Protein AF-A0A381PVL8-F1 (afdb_monomer_lite)

Organism: NCBI:txid408172

Structure (mmCIF, N/CA/C/O backbone):
data_AF-A0A381PVL8-F1
#
_entry.id   AF-A0A381PVL8-F1
#
loop_
_atom_site.group_PDB
_atom_site.id
_atom_site.type_symbol
_atom_site.label_atom_id
_ato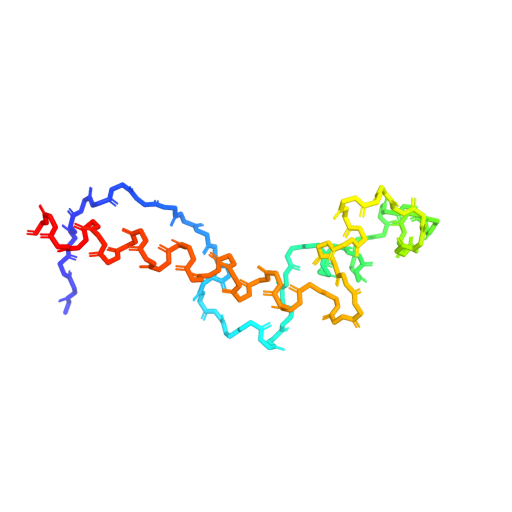m_site.label_alt_id
_atom_site.label_comp_id
_atom_site.label_asym_id
_atom_site.label_entity_id
_atom_site.label_seq_id
_atom_site.pdbx_PDB_ins_code
_atom_site.Cartn_x
_atom_site.Cartn_y
_atom_site.Cartn_z
_atom_site.occupancy
_atom_site.B_iso_or_equiv
_atom_site.auth_seq_id
_atom_site.auth_comp_id
_atom_site.auth_asym_id
_atom_site.auth_atom_id
_atom_site.pdbx_PDB_model_num
ATOM 1 N N . MET A 1 1 ? -5.823 -8.287 29.897 1.00 56.16 1 MET A N 1
ATOM 2 C CA . MET A 1 1 ? -6.593 -8.953 28.821 1.00 56.16 1 MET A CA 1
ATOM 3 C C . MET A 1 1 ? -7.408 -7.894 28.101 1.00 56.16 1 MET A C 1
ATOM 5 O O . MET A 1 1 ? -7.899 -7.001 28.778 1.00 56.16 1 MET A O 1
ATOM 9 N N . GLY A 1 2 ? -7.481 -7.951 26.769 1.00 83.38 2 GLY A N 1
ATOM 10 C CA . GLY A 1 2 ? -8.289 -7.029 25.964 1.00 83.38 2 GLY A CA 1
ATOM 11 C C . GLY A 1 2 ? -9.724 -7.528 25.790 1.00 83.38 2 GLY A C 1
ATOM 12 O O . GLY A 1 2 ? -9.965 -8.733 25.822 1.00 83.38 2 GLY A O 1
ATOM 13 N N . GLU A 1 3 ? -10.659 -6.598 25.623 1.00 89.25 3 GLU A N 1
ATOM 14 C CA . GLU A 1 3 ? -12.061 -6.871 25.296 1.00 89.25 3 GLU A CA 1
ATOM 15 C C . GLU A 1 3 ? -12.207 -7.269 23.816 1.00 89.25 3 GLU A C 1
ATOM 17 O O . GLU A 1 3 ? -11.542 -6.701 22.946 1.00 89.25 3 GLU A O 1
ATOM 22 N N . ILE A 1 4 ? -13.079 -8.241 23.519 1.00 88.75 4 ILE A N 1
ATOM 23 C CA . ILE A 1 4 ? -13.417 -8.626 22.143 1.00 88.75 4 ILE A CA 1
ATOM 24 C C . ILE A 1 4 ? -14.659 -7.845 21.720 1.00 88.75 4 ILE A C 1
ATOM 26 O O . ILE A 1 4 ? -15.760 -8.124 22.179 1.00 88.75 4 ILE A O 1
ATOM 30 N N . LEU A 1 5 ? -14.473 -6.885 20.814 1.00 90.75 5 LEU A N 1
ATOM 31 C CA . LEU A 1 5 ? -15.516 -5.931 20.424 1.00 90.75 5 LEU A CA 1
ATOM 32 C C . LEU A 1 5 ? -16.457 -6.427 19.313 1.00 90.75 5 LEU A C 1
ATOM 34 O O . LEU A 1 5 ? -17.454 -5.776 19.025 1.00 90.75 5 LEU A O 1
ATOM 38 N N . GLY A 1 6 ? -16.130 -7.527 18.625 1.00 89.94 6 GLY A N 1
ATOM 39 C CA . GLY A 1 6 ? -16.954 -8.048 17.521 1.00 89.94 6 GLY A CA 1
ATOM 40 C C . GLY A 1 6 ? -17.083 -7.117 16.301 1.00 89.94 6 GLY A C 1
ATOM 41 O O . GLY A 1 6 ? -17.965 -7.318 15.471 1.00 89.94 6 GLY A O 1
ATOM 42 N N . ALA A 1 7 ? -16.218 -6.106 16.171 1.00 88.25 7 ALA A N 1
ATOM 43 C CA . ALA A 1 7 ? -16.215 -5.180 15.043 1.00 88.25 7 ALA A CA 1
ATOM 44 C C . ALA A 1 7 ? -15.743 -5.880 13.754 1.00 88.25 7 ALA A C 1
ATOM 46 O O . ALA A 1 7 ? -14.605 -6.344 13.675 1.00 88.25 7 ALA A O 1
ATOM 47 N N . GLY A 1 8 ? -16.602 -5.950 12.733 1.00 90.00 8 GLY A N 1
ATOM 48 C CA . GLY A 1 8 ? -16.251 -6.507 11.424 1.00 90.00 8 GLY A CA 1
ATOM 49 C C . GLY A 1 8 ? -15.256 -5.615 10.677 1.00 90.00 8 GLY A C 1
ATOM 50 O O . GLY A 1 8 ? -15.662 -4.672 10.003 1.00 90.00 8 GLY A O 1
ATOM 51 N N . ILE A 1 9 ? -13.957 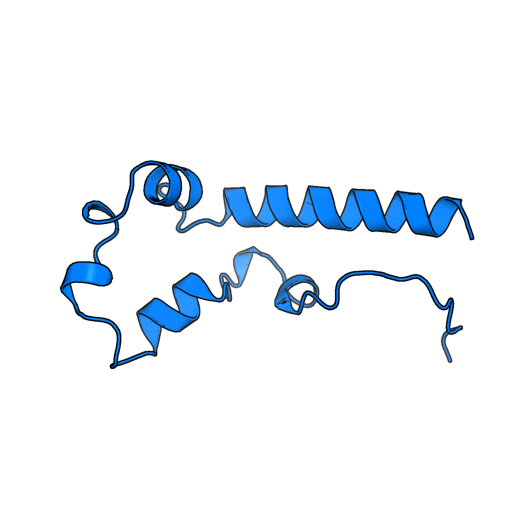-5.904 10.798 1.00 92.00 9 ILE A N 1
ATOM 52 C CA . ILE A 1 9 ? -12.866 -5.168 10.139 1.00 92.00 9 ILE A CA 1
ATOM 53 C C . ILE A 1 9 ? -11.978 -6.097 9.307 1.00 92.00 9 ILE A C 1
ATOM 55 O O . ILE A 1 9 ? -11.995 -7.315 9.470 1.00 92.00 9 ILE A O 1
ATOM 59 N N . THR A 1 10 ? -11.174 -5.515 8.415 1.00 91.06 10 THR A N 1
ATOM 60 C CA . THR A 1 10 ? -10.186 -6.276 7.642 1.00 91.06 10 THR A CA 1
ATOM 61 C C . THR A 1 10 ? -9.109 -6.886 8.542 1.00 91.06 10 THR A C 1
ATOM 63 O O . THR A 1 10 ? -8.593 -6.229 9.446 1.00 91.06 10 THR A O 1
ATOM 66 N N . HIS A 1 11 ? -8.713 -8.124 8.246 1.00 88.56 11 HIS A N 1
ATOM 67 C CA . HIS A 1 11 ? -7.502 -8.742 8.783 1.00 88.56 11 HIS A CA 1
ATOM 68 C C . HIS A 1 11 ? -6.323 -8.471 7.838 1.00 88.56 11 HIS A C 1
ATOM 70 O O . HIS A 1 11 ? -5.724 -9.406 7.326 1.00 88.56 11 HIS A O 1
ATOM 76 N N . TYR A 1 12 ? -6.032 -7.204 7.526 1.00 90.25 12 TYR A N 1
ATOM 77 C CA . TYR A 1 12 ? -4.928 -6.844 6.629 1.00 90.25 12 TYR A CA 1
ATOM 78 C C . TYR A 1 12 ? -3.591 -6.908 7.392 1.00 90.25 12 TYR A C 1
ATOM 80 O O . TYR A 1 12 ? -3.312 -6.000 8.181 1.00 90.25 12 TYR A O 1
ATOM 88 N N . PRO A 1 13 ? -2.752 -7.952 7.201 1.00 86.94 13 PRO A N 1
ATOM 89 C CA . PRO A 1 13 ? -1.587 -8.172 8.060 1.00 86.94 13 PRO A CA 1
ATOM 90 C C . PRO A 1 13 ? -0.526 -7.060 8.015 1.00 86.94 13 PRO A C 1
ATOM 92 O O . PRO A 1 13 ? 0.036 -6.775 9.067 1.00 86.94 13 PRO A O 1
ATOM 95 N N . PRO A 1 14 ? -0.264 -6.372 6.882 1.00 88.25 14 PRO A N 1
ATOM 96 C CA . PRO A 1 14 ? 0.736 -5.301 6.824 1.00 88.25 14 PRO A CA 1
ATOM 97 C C . PRO A 1 14 ? 0.506 -4.097 7.751 1.00 88.25 14 PRO A C 1
ATOM 99 O O . PRO A 1 14 ? 1.390 -3.260 7.865 1.00 88.25 14 PRO A O 1
ATOM 102 N N . LEU A 1 15 ? -0.633 -3.996 8.446 1.00 90.12 15 LEU A N 1
ATOM 103 C CA . LEU A 1 15 ? -0.827 -2.987 9.497 1.00 90.12 15 LEU A CA 1
ATOM 104 C C . LEU A 1 15 ? 0.021 -3.224 10.754 1.00 90.12 15 LEU A C 1
ATOM 106 O O . LEU A 1 15 ? 0.116 -2.324 11.585 1.00 90.12 15 LEU A O 1
ATOM 110 N N . ILE A 1 16 ? 0.596 -4.418 10.930 1.00 90.69 16 ILE A N 1
ATOM 111 C CA . ILE A 1 16 ? 1.389 -4.755 12.124 1.00 90.69 16 ILE A CA 1
ATOM 112 C C . ILE A 1 16 ? 2.830 -4.226 12.066 1.00 90.69 16 ILE A C 1
ATOM 114 O O . ILE A 1 16 ? 3.513 -4.240 13.087 1.00 90.69 16 ILE A O 1
ATOM 118 N N . THR A 1 17 ? 3.298 -3.779 10.898 1.00 90.69 17 THR A N 1
ATOM 119 C CA . THR A 1 17 ? 4.660 -3.268 10.674 1.00 90.69 17 THR A CA 1
ATOM 120 C C . THR A 1 17 ? 4.627 -1.832 10.146 1.00 90.69 17 THR A C 1
ATOM 122 O O . THR A 1 17 ? 3.648 -1.450 9.506 1.00 90.69 17 THR A O 1
ATOM 125 N N . PRO A 1 18 ? 5.672 -1.013 10.357 1.00 92.12 18 PRO A N 1
ATOM 126 C CA . PRO A 1 18 ? 5.843 0.269 9.663 1.00 92.12 18 PRO A CA 1
ATOM 127 C C . PRO A 1 18 ? 5.784 0.128 8.130 1.00 92.12 18 PRO A C 1
ATOM 129 O O . PRO A 1 18 ? 6.028 -0.953 7.593 1.00 92.12 18 PRO A O 1
ATOM 132 N N . ASP A 1 19 ? 5.433 1.203 7.411 1.00 92.75 19 ASP A N 1
ATOM 133 C CA . ASP A 1 19 ? 5.378 1.139 5.933 1.00 92.75 19 ASP A CA 1
ATOM 134 C C . ASP A 1 19 ? 6.799 1.124 5.340 1.00 92.75 19 ASP A C 1
ATOM 136 O O . ASP A 1 19 ? 7.057 0.533 4.292 1.00 92.75 19 ASP A O 1
ATOM 140 N N . GLU A 1 20 ? 7.744 1.719 6.064 1.00 92.12 20 GLU A N 1
ATOM 141 C CA . GLU A 1 20 ? 9.163 1.844 5.747 1.00 92.12 20 GLU A CA 1
ATOM 142 C C . GLU A 1 20 ? 9.881 0.491 5.676 1.00 92.12 20 GLU A C 1
ATOM 144 O O . GLU A 1 20 ? 10.882 0.371 4.968 1.00 92.12 20 GLU A O 1
ATOM 149 N N . ASP A 1 21 ? 9.334 -0.544 6.326 1.00 90.31 21 ASP A N 1
ATOM 150 C CA . ASP A 1 21 ? 9.824 -1.922 6.216 1.00 90.31 21 ASP A CA 1
ATOM 151 C C . ASP A 1 21 ? 9.629 -2.486 4.798 1.00 90.31 21 ASP A C 1
ATOM 153 O O . ASP A 1 21 ? 10.226 -3.506 4.442 1.00 90.31 21 ASP A O 1
ATOM 157 N N . ARG A 1 22 ? 8.791 -1.837 3.968 1.00 87.12 22 ARG A N 1
ATOM 158 C CA . ARG A 1 22 ? 8.550 -2.169 2.550 1.00 87.12 22 ARG A CA 1
ATOM 159 C C . ARG A 1 22 ? 8.194 -3.642 2.323 1.00 87.12 22 ARG A C 1
ATOM 161 O O . ARG A 1 22 ? 8.393 -4.188 1.233 1.00 87.12 22 ARG A O 1
ATOM 168 N N . GLY A 1 23 ? 7.625 -4.286 3.343 1.00 82.44 23 GLY A N 1
ATOM 1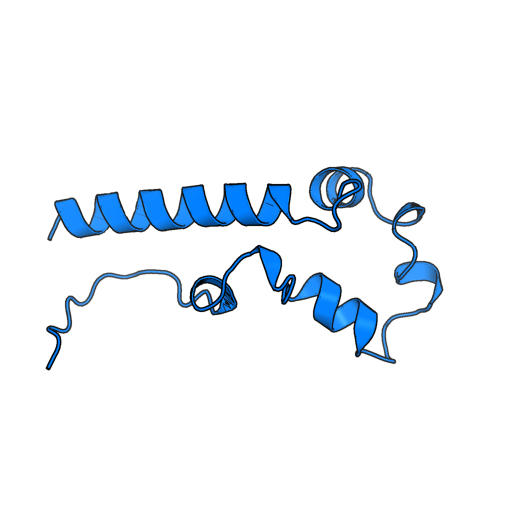69 C CA . GLY A 1 23 ? 7.203 -5.688 3.360 1.00 82.44 23 GLY A CA 1
ATOM 170 C C . GLY A 1 23 ? 5.914 -5.955 2.580 1.00 82.44 23 GLY A C 1
ATOM 171 O O . GLY A 1 23 ? 5.162 -6.868 2.923 1.00 82.44 23 GLY A O 1
ATOM 172 N N . PHE A 1 24 ? 5.618 -5.146 1.561 1.00 88.12 24 PHE A N 1
ATOM 173 C CA . PHE A 1 24 ? 4.377 -5.222 0.803 1.00 88.12 24 PHE A CA 1
ATOM 174 C C . PHE A 1 24 ? 4.273 -6.557 0.044 1.00 88.12 24 PHE A C 1
ATOM 176 O O . PHE A 1 24 ? 5.280 -7.082 -0.442 1.00 88.12 24 PHE A O 1
ATOM 183 N N . PRO A 1 25 ? 3.063 -7.126 -0.117 1.00 89.38 25 PRO A N 1
ATOM 184 C CA . PRO A 1 25 ? 2.893 -8.400 -0.816 1.00 89.38 25 PRO A CA 1
ATOM 185 C C . PRO A 1 25 ? 3.509 -8.416 -2.219 1.00 89.38 25 PRO A C 1
ATOM 187 O O . PRO A 1 25 ? 4.127 -9.410 -2.600 1.00 89.38 25 PRO A O 1
ATOM 190 N N . LEU A 1 26 ? 3.393 -7.311 -2.964 1.00 91.44 26 LEU A N 1
ATOM 191 C CA . LEU A 1 26 ? 3.972 -7.181 -4.299 1.00 91.44 26 LEU A CA 1
ATOM 192 C C . LEU A 1 26 ? 5.505 -7.218 -4.258 1.00 91.44 26 LEU A C 1
ATOM 194 O O . LEU A 1 26 ? 6.097 -8.077 -4.903 1.00 91.44 26 LEU A O 1
ATOM 198 N N . THR A 1 27 ? 6.153 -6.355 -3.470 1.00 88.38 27 THR A N 1
ATOM 199 C CA . THR A 1 27 ? 7.625 -6.298 -3.377 1.00 88.38 27 THR A CA 1
ATOM 200 C C . THR A 1 27 ? 8.204 -7.628 -2.895 1.00 88.38 27 THR A C 1
ATOM 202 O O . THR A 1 27 ? 9.180 -8.120 -3.460 1.00 88.38 27 THR A O 1
ATOM 205 N N . ARG A 1 28 ? 7.560 -8.273 -1.914 1.00 90.19 28 ARG A N 1
ATOM 206 C CA . ARG A 1 28 ? 7.914 -9.624 -1.455 1.00 90.19 28 ARG A CA 1
ATOM 207 C C . ARG A 1 28 ? 7.786 -10.659 -2.576 1.00 90.19 28 ARG A C 1
ATOM 209 O O . ARG A 1 28 ? 8.664 -11.505 -2.730 1.00 90.19 28 ARG A O 1
ATOM 216 N N . THR A 1 29 ? 6.704 -10.602 -3.351 1.00 93.00 29 THR A N 1
ATOM 217 C CA . THR A 1 29 ? 6.470 -11.528 -4.468 1.00 93.00 29 THR A CA 1
ATOM 218 C C . THR A 1 29 ? 7.528 -11.353 -5.550 1.00 93.00 29 THR A C 1
ATOM 220 O O . THR A 1 29 ? 8.143 -12.336 -5.947 1.00 93.00 29 THR A O 1
ATOM 223 N N . LEU A 1 30 ? 7.807 -10.118 -5.967 1.00 91.69 30 LEU A N 1
ATOM 224 C CA . LEU A 1 30 ? 8.822 -9.818 -6.981 1.00 91.69 30 LEU A CA 1
ATOM 225 C C . LEU A 1 30 ? 10.226 -10.276 -6.554 1.00 91.69 30 LEU A C 1
ATOM 227 O O . LEU A 1 30 ? 10.977 -10.788 -7.381 1.00 91.69 30 LEU A O 1
ATOM 231 N N . LYS A 1 31 ? 10.563 -10.142 -5.262 1.00 89.31 31 LYS A N 1
ATOM 232 C CA . LYS A 1 31 ? 11.867 -10.543 -4.709 1.00 89.31 31 LYS A CA 1
ATOM 233 C C . LYS A 1 31 ? 12.057 -12.055 -4.599 1.00 89.31 31 LYS A C 1
ATOM 235 O O . LYS A 1 31 ? 13.166 -12.536 -4.803 1.00 89.31 31 LYS A O 1
ATOM 240 N N . HIS A 1 32 ? 11.018 -12.800 -4.220 1.00 92.56 32 HIS A N 1
ATOM 241 C CA . HIS A 1 32 ? 11.187 -14.194 -3.785 1.00 92.56 32 HIS A CA 1
ATOM 242 C C . HIS A 1 32 ? 10.481 -15.230 -4.660 1.00 92.56 32 HIS A C 1
ATOM 244 O O . HIS A 1 32 ? 10.816 -16.410 -4.581 1.00 92.56 32 HIS A O 1
ATOM 250 N N . ASN A 1 33 ? 9.499 -14.835 -5.470 1.00 93.94 33 ASN A N 1
ATOM 251 C CA . ASN A 1 33 ? 8.751 -15.780 -6.288 1.00 93.94 33 ASN A CA 1
ATOM 252 C C . ASN A 1 33 ? 9.462 -16.022 -7.626 1.00 93.94 33 ASN A C 1
ATOM 254 O O . ASN A 1 33 ? 9.429 -15.188 -8.530 1.00 93.94 33 ASN A O 1
ATOM 258 N N . THR A 1 34 ? 10.063 -17.201 -7.767 1.00 95.06 34 THR A N 1
ATOM 259 C CA . THR A 1 34 ? 10.746 -17.640 -8.994 1.00 95.06 34 THR A CA 1
ATOM 260 C C . THR A 1 34 ? 9.789 -17.992 -10.131 1.00 95.06 34 THR A C 1
ATOM 262 O O . THR A 1 34 ? 10.237 -18.180 -11.254 1.00 95.06 34 THR A O 1
ATOM 265 N N . ASN A 1 35 ? 8.483 -18.083 -9.863 1.00 96.38 35 ASN A N 1
ATOM 266 C CA . ASN A 1 35 ? 7.475 -18.354 -10.890 1.00 96.38 35 ASN A CA 1
ATOM 267 C C . ASN A 1 35 ? 7.018 -17.084 -11.626 1.00 96.38 35 ASN A C 1
ATOM 269 O O . ASN A 1 35 ? 6.239 -17.184 -12.569 1.00 96.38 35 ASN A O 1
ATOM 273 N N . VAL A 1 36 ? 7.447 -15.895 -11.187 1.00 95.06 36 VAL A N 1
ATOM 274 C CA . VAL A 1 36 ? 7.163 -14.638 -11.894 1.00 95.06 36 VAL A CA 1
ATOM 275 C C . VAL A 1 36 ? 8.169 -14.499 -13.041 1.00 95.06 36 VAL A C 1
ATOM 277 O O . VAL A 1 36 ? 9.368 -14.462 -12.749 1.00 95.06 36 VAL A O 1
ATOM 280 N N . PRO A 1 37 ? 7.725 -14.401 -14.310 1.00 95.56 37 PRO A N 1
ATOM 281 C CA . PRO A 1 37 ? 8.625 -14.170 -15.439 1.00 95.56 37 PRO A CA 1
ATOM 282 C C . PRO A 1 37 ? 9.465 -12.901 -15.247 1.00 95.56 37 PRO A C 1
ATOM 284 O O . PRO A 1 37 ? 8.965 -11.902 -14.724 1.00 95.56 37 PRO A O 1
ATOM 287 N N . GLU A 1 38 ? 10.734 -12.922 -15.659 1.00 94.44 38 GLU A N 1
ATOM 288 C CA . GLU A 1 38 ? 11.667 -11.810 -15.418 1.00 94.44 38 GLU A CA 1
ATOM 289 C C . GLU A 1 38 ? 11.186 -10.504 -16.062 1.00 94.44 38 GLU A C 1
ATOM 291 O O . GLU A 1 38 ? 11.261 -9.439 -15.453 1.00 94.44 38 GLU A O 1
ATOM 296 N N . GLU A 1 39 ? 10.587 -10.576 -17.250 1.00 95.00 39 GLU A N 1
ATOM 297 C CA . GLU A 1 39 ? 10.007 -9.428 -17.941 1.00 95.00 39 GLU A CA 1
ATOM 298 C C . GLU A 1 39 ? 8.834 -8.799 -17.179 1.00 95.00 39 GLU A C 1
ATOM 300 O O . GLU A 1 39 ? 8.610 -7.591 -17.284 1.00 95.00 39 GLU A O 1
ATOM 305 N N . MET A 1 40 ? 8.114 -9.588 -16.375 1.00 94.38 40 MET A N 1
ATOM 306 C CA . MET A 1 40 ? 7.025 -9.102 -15.525 1.00 94.38 40 MET A CA 1
ATOM 307 C C . MET A 1 40 ? 7.531 -8.480 -14.224 1.00 94.38 40 MET A C 1
ATOM 309 O O . MET A 1 40 ? 6.757 -7.823 -13.532 1.00 94.38 40 MET A O 1
ATOM 313 N N . LYS A 1 41 ? 8.815 -8.634 -13.880 1.00 94.31 41 LYS A N 1
ATOM 314 C CA . LYS A 1 41 ? 9.416 -7.958 -12.720 1.00 94.31 41 LYS A CA 1
ATOM 315 C C . LYS A 1 41 ? 9.862 -6.532 -13.026 1.00 94.31 41 LYS A C 1
ATOM 317 O O . LYS A 1 41 ? 10.148 -5.787 -12.097 1.00 94.31 41 LYS A O 1
ATOM 322 N N . ILE A 1 42 ? 9.910 -6.152 -14.303 1.00 94.56 42 ILE A N 1
ATOM 323 C CA . ILE A 1 42 ? 10.360 -4.836 -14.758 1.00 94.56 42 ILE A CA 1
ATOM 324 C C . ILE A 1 42 ? 9.192 -3.837 -14.662 1.00 94.56 42 ILE A C 1
ATOM 326 O O . ILE A 1 42 ? 8.247 -3.952 -15.447 1.00 94.56 42 ILE A O 1
ATOM 330 N N . PRO A 1 43 ? 9.244 -2.817 -13.778 1.00 94.94 43 PRO A N 1
ATOM 331 C CA . PRO A 1 43 ? 8.106 -1.922 -13.557 1.00 94.94 43 PRO A CA 1
ATOM 332 C C . PRO A 1 43 ? 7.644 -1.156 -14.795 1.00 94.94 43 PRO A C 1
ATOM 334 O O . PRO A 1 43 ? 6.454 -0.916 -14.976 1.00 94.94 43 PRO A O 1
ATOM 337 N N . THR A 1 44 ? 8.557 -0.815 -15.708 1.00 95.50 44 THR A N 1
ATOM 338 C CA . THR A 1 44 ? 8.208 -0.114 -16.954 1.00 95.50 44 THR A CA 1
ATOM 339 C C . THR A 1 44 ? 7.312 -0.942 -17.878 1.00 95.50 44 THR A C 1
ATOM 341 O O . THR A 1 44 ? 6.617 -0.366 -18.712 1.00 95.50 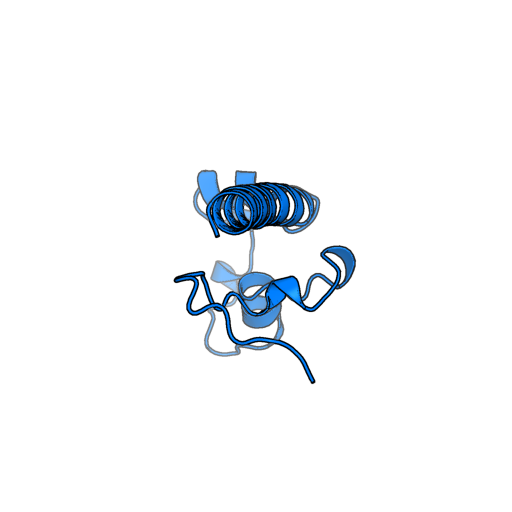44 THR A O 1
ATOM 344 N N . ASN A 1 45 ? 7.276 -2.267 -17.704 1.00 96.56 45 ASN A N 1
ATOM 345 C CA . ASN A 1 45 ? 6.423 -3.167 -18.478 1.00 96.56 45 ASN A CA 1
ATOM 346 C C . ASN A 1 45 ? 5.002 -3.284 -17.904 1.00 96.56 45 ASN A C 1
ATOM 348 O O . ASN A 1 45 ? 4.129 -3.872 -18.540 1.00 96.56 45 ASN A O 1
ATOM 352 N N . TRP A 1 46 ? 4.745 -2.755 -16.705 1.00 97.12 46 TRP A N 1
ATOM 353 C CA . TRP A 1 46 ? 3.443 -2.877 -16.049 1.00 97.12 46 TRP A CA 1
ATOM 354 C C . TRP A 1 46 ? 2.404 -1.932 -16.649 1.00 97.12 46 TRP A C 1
ATOM 356 O O . TRP A 1 46 ? 2.779 -0.916 -17.233 1.00 97.12 46 TRP A O 1
ATOM 366 N N . PRO A 1 47 ? 1.098 -2.196 -16.471 1.00 97.75 47 PRO A N 1
ATOM 367 C CA . PRO A 1 47 ? 0.050 -1.236 -16.803 1.00 97.75 47 PRO A CA 1
ATOM 368 C C . PRO A 1 47 ? 0.277 0.120 -16.128 1.00 97.75 47 PRO A C 1
ATOM 370 O O . PRO A 1 47 ? 0.729 0.190 -14.985 1.00 97.75 47 PRO A O 1
ATOM 373 N N . GLU A 1 48 ? -0.086 1.203 -16.815 1.00 98.00 48 GLU A N 1
ATOM 374 C CA . GLU A 1 48 ? 0.120 2.573 -16.327 1.00 98.00 48 GLU A CA 1
ATOM 375 C C . GLU A 1 48 ? -0.388 2.821 -14.896 1.00 98.00 48 GLU A C 1
ATOM 377 O O . GLU A 1 48 ? 0.393 3.355 -14.107 1.00 98.00 48 GLU A O 1
ATOM 382 N N . PRO A 1 49 ? -1.599 2.380 -14.492 1.00 97.56 49 PRO A N 1
ATOM 383 C CA . PRO A 1 49 ? -2.071 2.599 -13.124 1.00 97.56 49 PRO A CA 1
ATOM 384 C C . PRO A 1 49 ? -1.154 1.977 -12.067 1.00 97.56 49 PRO A C 1
ATOM 386 O O . PRO A 1 49 ? -0.902 2.583 -11.031 1.00 97.56 49 PRO A O 1
ATOM 389 N N . MET A 1 50 ? -0.600 0.797 -12.355 1.00 96.69 50 MET A N 1
ATOM 390 C CA . MET A 1 50 ? 0.311 0.100 -11.450 1.00 96.69 50 MET A CA 1
ATOM 391 C C . MET A 1 50 ? 1.650 0.831 -11.344 1.00 96.69 50 MET A C 1
ATOM 393 O O . MET A 1 50 ? 2.212 0.917 -10.259 1.00 96.69 50 MET A O 1
ATOM 397 N N . ARG A 1 51 ? 2.150 1.400 -12.449 1.00 97.06 51 ARG A N 1
ATOM 398 C CA . ARG A 1 51 ? 3.366 2.228 -12.429 1.00 97.06 51 ARG A CA 1
ATOM 399 C C . ARG A 1 51 ? 3.168 3.505 -11.620 1.00 97.06 51 ARG A C 1
ATOM 401 O O . ARG A 1 51 ? 4.071 3.895 -10.895 1.00 97.06 51 ARG A O 1
ATOM 408 N N . ILE A 1 52 ? 1.997 4.132 -11.728 1.00 97.44 52 ILE A N 1
ATOM 409 C CA . ILE A 1 52 ? 1.649 5.326 -10.948 1.00 97.44 52 ILE A CA 1
ATOM 410 C C . ILE A 1 52 ? 1.581 4.991 -9.454 1.00 97.44 52 ILE A C 1
ATOM 412 O O . ILE A 1 52 ? 2.157 5.714 -8.648 1.00 97.44 52 ILE A O 1
ATOM 416 N N . GLU A 1 53 ? 0.912 3.895 -9.085 1.00 96.50 53 GLU A N 1
ATOM 417 C CA . GLU A 1 53 ? 0.789 3.475 -7.684 1.00 96.50 53 GLU A CA 1
ATOM 418 C C . GLU A 1 53 ? 2.130 3.013 -7.095 1.00 96.50 53 GLU A C 1
ATOM 420 O O . GLU A 1 53 ? 2.414 3.275 -5.928 1.00 96.50 53 GLU A O 1
ATOM 425 N N . TYR A 1 54 ? 2.970 2.351 -7.892 1.00 95.56 54 TYR A N 1
ATOM 426 C CA . TYR A 1 54 ? 4.306 1.936 -7.470 1.00 95.56 54 TYR A CA 1
ATOM 427 C C . TYR A 1 54 ? 5.294 3.106 -7.402 1.00 95.56 54 TYR A C 1
ATOM 429 O O . TYR A 1 54 ? 6.181 3.104 -6.558 1.00 95.56 54 TYR A O 1
ATOM 437 N N . GLY A 1 55 ? 5.144 4.109 -8.268 1.00 95.31 55 GLY A N 1
ATOM 438 C CA . GLY A 1 55 ? 5.962 5.317 -8.265 1.00 95.31 55 GLY A CA 1
ATOM 439 C C . GLY A 1 55 ? 7.472 5.060 -8.343 1.00 95.31 55 GLY A C 1
ATOM 440 O O . GLY A 1 55 ? 7.943 3.990 -8.728 1.00 95.31 55 GLY A O 1
ATOM 441 N N . GLU A 1 56 ? 8.242 6.079 -7.966 1.00 95.19 56 GLU A N 1
ATOM 442 C CA . GLU A 1 56 ? 9.705 5.995 -7.834 1.00 95.19 56 GLU A CA 1
ATOM 443 C C . GLU A 1 56 ? 10.135 5.462 -6.457 1.00 95.19 56 GLU A C 1
ATOM 445 O O . GLU A 1 56 ? 11.308 5.176 -6.232 1.00 95.19 56 GLU A O 1
ATOM 450 N N . ASP A 1 57 ? 9.188 5.325 -5.525 1.00 94.94 57 ASP A N 1
ATOM 451 C CA . ASP A 1 57 ? 9.425 4.925 -4.141 1.00 94.94 57 ASP A CA 1
ATOM 452 C C . ASP A 1 57 ? 8.993 3.483 -3.841 1.00 94.94 57 ASP A C 1
ATOM 454 O O . ASP A 1 57 ? 8.923 3.100 -2.672 1.00 94.94 57 ASP A O 1
ATOM 458 N N . GLU A 1 58 ? 8.753 2.678 -4.878 1.00 93.81 58 GLU A N 1
ATOM 459 C CA . GLU A 1 58 ? 8.310 1.279 -4.803 1.00 93.81 58 GLU A CA 1
ATOM 460 C C . GLU A 1 58 ? 6.986 1.071 -4.038 1.00 93.81 58 GLU A C 1
ATOM 462 O O . GLU A 1 58 ? 6.753 0.018 -3.435 1.00 93.81 58 GLU A O 1
ATOM 467 N N . GLY A 1 59 ? 6.112 2.077 -4.052 1.00 94.44 59 GLY A N 1
ATOM 468 C CA . GLY A 1 59 ? 4.764 2.040 -3.498 1.00 94.44 59 GLY A CA 1
ATOM 469 C C . GLY A 1 59 ? 4.679 2.494 -2.045 1.00 94.44 59 GLY A C 1
ATOM 470 O O . GLY A 1 59 ? 3.633 2.314 -1.420 1.00 94.44 59 GLY A O 1
ATOM 471 N N . LEU A 1 60 ? 5.746 3.080 -1.491 1.00 95.56 60 LEU A N 1
ATOM 472 C CA . LEU A 1 60 ? 5.775 3.539 -0.099 1.00 95.56 60 LEU A CA 1
ATOM 473 C C . LEU A 1 60 ? 4.699 4.602 0.167 1.00 95.56 60 LEU A C 1
ATOM 475 O O . LEU A 1 60 ? 3.935 4.480 1.126 1.00 95.56 60 LEU A O 1
ATOM 479 N N . LYS A 1 61 ? 4.583 5.609 -0.703 1.00 96.31 61 LYS A N 1
ATOM 480 C CA . LYS A 1 61 ? 3.534 6.629 -0.614 1.00 96.31 61 LYS A CA 1
ATOM 481 C C . LYS A 1 61 ? 2.138 6.006 -0.657 1.00 96.31 61 LYS A C 1
ATOM 483 O O . LYS A 1 61 ? 1.310 6.288 0.210 1.00 96.31 61 LYS A O 1
ATOM 488 N N . SER A 1 62 ? 1.890 5.126 -1.625 1.00 95.62 62 SER A N 1
ATOM 489 C CA . SER A 1 62 ? 0.596 4.455 -1.803 1.00 95.62 62 SER A CA 1
ATOM 490 C C . SER A 1 62 ? 0.218 3.588 -0.599 1.00 95.62 62 SER A C 1
ATOM 492 O O . SER A 1 62 ? -0.948 3.557 -0.196 1.00 95.62 62 SER A O 1
ATOM 494 N N . ALA A 1 63 ? 1.198 2.935 0.033 1.00 94.56 63 ALA A N 1
ATOM 495 C CA . ALA A 1 63 ? 0.997 2.188 1.270 1.00 94.56 63 ALA A CA 1
ATOM 496 C C . ALA A 1 63 ? 0.571 3.095 2.434 1.00 94.56 63 ALA A C 1
ATOM 498 O O . ALA A 1 63 ? -0.403 2.777 3.123 1.00 94.56 63 ALA A O 1
ATOM 499 N N . GLY A 1 64 ? 1.222 4.251 2.599 1.00 95.56 64 GLY A N 1
ATOM 500 C CA . GLY A 1 64 ? 0.847 5.241 3.611 1.00 95.56 64 GLY A CA 1
ATOM 501 C C . GLY A 1 64 ? -0.583 5.757 3.424 1.00 95.56 64 GLY A C 1
ATOM 502 O O . GLY A 1 64 ? -1.380 5.762 4.366 1.00 95.56 64 GLY A O 1
ATOM 503 N N . GLU A 1 65 ? -0.960 6.096 2.190 1.00 96.50 65 GLU A N 1
ATOM 504 C CA . GLU A 1 65 ? -2.329 6.512 1.860 1.00 96.50 65 GLU A CA 1
ATOM 505 C C . GLU A 1 65 ? -3.351 5.388 2.118 1.00 96.50 65 GLU A C 1
ATOM 507 O O . GLU A 1 65 ? -4.465 5.633 2.593 1.00 96.50 65 GLU A O 1
ATOM 512 N N . HIS A 1 66 ? -2.996 4.133 1.824 1.00 95.19 66 HIS A N 1
ATOM 513 C CA . HIS A 1 66 ? -3.844 2.977 2.111 1.00 95.19 66 HIS A CA 1
ATOM 514 C C . HIS A 1 66 ? -4.037 2.769 3.618 1.00 95.19 66 HIS A C 1
ATOM 516 O O . HIS A 1 66 ? -5.172 2.596 4.077 1.00 95.19 66 HIS A O 1
ATOM 522 N N . ARG A 1 67 ? -2.955 2.846 4.401 1.00 95.31 67 ARG A N 1
ATOM 523 C CA . ARG A 1 67 ? -2.998 2.787 5.865 1.00 95.31 67 ARG A CA 1
ATOM 524 C C . ARG A 1 67 ? -3.887 3.881 6.432 1.00 95.31 67 ARG A C 1
ATOM 526 O O . ARG A 1 67 ? -4.722 3.590 7.287 1.00 95.31 67 ARG A O 1
ATOM 533 N N . GLU A 1 68 ? -3.751 5.114 5.953 1.00 96.94 68 GLU A N 1
ATOM 534 C CA . GLU A 1 68 ? -4.581 6.228 6.408 1.00 96.94 68 GLU A CA 1
ATOM 535 C C . GLU A 1 68 ? -6.074 5.932 6.204 1.00 96.94 68 GLU A C 1
ATOM 537 O O . GLU A 1 68 ? -6.867 6.086 7.139 1.00 96.94 68 GLU A O 1
ATOM 542 N N . ARG A 1 69 ? -6.457 5.428 5.020 1.00 96.81 69 ARG A N 1
ATOM 543 C CA . ARG A 1 69 ? -7.846 5.035 4.723 1.00 96.81 69 ARG A CA 1
ATOM 544 C C . ARG A 1 69 ? -8.357 3.955 5.679 1.00 96.81 69 ARG A C 1
ATOM 546 O O . ARG A 1 69 ? -9.454 4.102 6.220 1.00 96.81 69 ARG A O 1
ATOM 553 N N . LEU A 1 70 ? -7.570 2.903 5.916 1.00 95.69 70 LEU A N 1
ATOM 554 C CA . LEU A 1 70 ? -7.941 1.819 6.833 1.00 95.69 70 LEU A CA 1
ATOM 555 C C . LEU A 1 70 ? -8.110 2.321 8.269 1.00 95.69 70 LEU A C 1
ATOM 557 O O . LEU A 1 70 ? -9.152 2.106 8.889 1.00 95.69 70 LEU A O 1
ATOM 561 N N . VAL A 1 71 ? -7.115 3.044 8.784 1.00 95.50 71 VAL A N 1
ATOM 562 C CA . VAL A 1 71 ? -7.119 3.550 10.162 1.00 95.50 71 VAL A CA 1
ATOM 563 C C . VAL A 1 71 ? -8.254 4.552 10.376 1.00 95.50 71 VAL A C 1
ATOM 565 O O . VAL A 1 71 ? -8.895 4.534 11.428 1.00 95.50 71 VAL A O 1
ATOM 568 N N . LYS A 1 72 ? -8.560 5.398 9.385 1.00 97.19 72 LYS A N 1
ATOM 569 C CA . LYS A 1 72 ? -9.735 6.278 9.426 1.00 97.19 72 LYS A CA 1
ATOM 570 C C . LYS A 1 72 ? -11.028 5.473 9.588 1.00 97.19 72 LYS A C 1
ATOM 572 O O . LYS A 1 72 ? -11.829 5.813 10.456 1.00 97.19 72 LYS A O 1
ATOM 577 N N . GLY A 1 73 ? -11.201 4.396 8.821 1.00 95.31 73 GLY A N 1
ATOM 578 C CA . GLY A 1 73 ? -12.345 3.489 8.959 1.00 95.31 73 GLY A CA 1
ATOM 579 C C . GLY A 1 73 ? -12.419 2.835 10.343 1.00 95.31 73 GLY A C 1
ATOM 580 O O . GLY A 1 73 ? -13.477 2.829 10.968 1.00 95.31 73 GLY A O 1
ATOM 581 N N . PHE A 1 74 ? -11.292 2.367 10.887 1.00 95.25 74 PHE A N 1
ATOM 582 C CA . PHE A 1 74 ? -11.261 1.787 12.236 1.00 95.25 74 PHE A CA 1
ATOM 583 C C . PHE A 1 74 ? -11.650 2.794 13.318 1.00 95.25 74 PHE A C 1
ATOM 585 O O . PHE A 1 74 ? -12.390 2.447 14.235 1.00 95.25 74 PHE A O 1
ATOM 592 N N . ARG A 1 75 ? -11.199 4.050 13.206 1.00 95.62 75 ARG A N 1
ATOM 593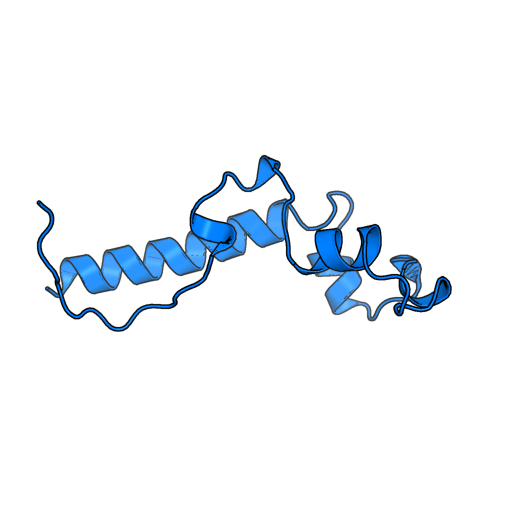 C CA . ARG A 1 75 ? -11.591 5.123 14.133 1.00 95.62 75 ARG A CA 1
ATOM 594 C C . ARG A 1 75 ? -13.092 5.402 14.077 1.00 95.62 75 ARG A C 1
ATOM 596 O O . ARG A 1 75 ? -13.701 5.588 15.124 1.00 95.62 75 ARG A O 1
ATOM 603 N N . GLN A 1 76 ? -13.690 5.388 12.884 1.00 96.31 76 GLN A N 1
ATOM 604 C CA . GLN A 1 76 ? -15.140 5.538 12.723 1.00 96.31 76 GLN A CA 1
ATOM 605 C C . GLN A 1 76 ? -15.899 4.395 13.402 1.00 96.31 76 GLN A C 1
ATOM 607 O O . GLN A 1 76 ? -16.798 4.652 14.197 1.00 96.31 76 GLN A O 1
ATOM 612 N N . ILE A 1 77 ? -15.495 3.145 13.163 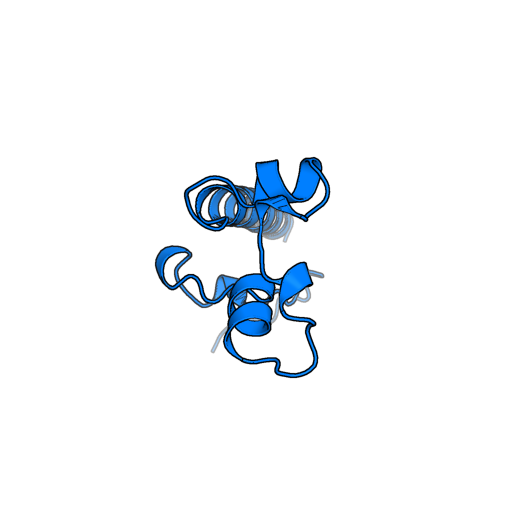1.00 95.38 77 ILE A N 1
ATOM 613 C CA . ILE A 1 77 ? -16.117 1.976 13.802 1.00 95.38 77 ILE A CA 1
ATOM 614 C C . ILE A 1 77 ? -15.968 2.050 15.322 1.00 95.38 77 ILE A C 1
ATOM 616 O O . ILE A 1 77 ? -16.942 1.855 16.039 1.00 95.38 77 ILE A O 1
ATOM 620 N N . ARG A 1 78 ? -14.779 2.411 15.819 1.00 94.31 78 ARG A N 1
ATOM 621 C CA . ARG A 1 78 ? -14.528 2.575 17.255 1.00 94.31 78 ARG A CA 1
ATOM 622 C C . ARG A 1 78 ? -15.383 3.670 17.890 1.00 94.31 78 ARG A C 1
ATOM 624 O O . ARG A 1 78 ? -15.683 3.565 19.064 1.00 94.31 78 ARG A O 1
ATOM 631 N N . SER A 1 79 ? -15.756 4.713 17.153 1.00 95.88 79 SER A N 1
ATOM 632 C CA . SER A 1 79 ? -16.653 5.754 17.674 1.00 95.88 79 SER A CA 1
ATOM 633 C C . SER A 1 79 ? -18.126 5.332 17.736 1.00 95.88 79 SER A C 1
ATOM 635 O O . SER A 1 79 ? -18.919 6.012 18.378 1.00 95.88 79 SER A O 1
ATOM 637 N N . ALA A 1 80 ? -18.491 4.239 17.060 1.00 93.88 80 ALA A N 1
ATOM 638 C CA . ALA A 1 80 ? -19.859 3.734 16.973 1.00 93.88 80 ALA A CA 1
ATOM 639 C C . ALA A 1 80 ? -20.150 2.564 17.933 1.00 93.88 80 ALA A C 1
ATOM 641 O O . ALA A 1 80 ? -21.284 2.083 17.957 1.00 93.88 80 ALA A O 1
ATOM 642 N N . ILE A 1 81 ? -19.144 2.103 18.686 1.00 92.00 81 ILE A N 1
ATOM 643 C CA . ILE A 1 81 ? -19.209 0.993 19.653 1.00 92.00 81 ILE A CA 1
ATOM 644 C C . ILE A 1 81 ? -18.665 1.442 21.006 1.00 92.00 81 ILE A C 1
ATOM 646 O O . ILE A 1 81 ? -19.222 0.989 22.024 1.00 92.00 81 ILE A O 1
#

Secondary structure (DSSP, 8-state):
------------GGGGS-GGG---HHHHHHHH-TTS-GGGG-GGGS-HHHHHHHTTTTTHHHHHHHHHHHHHHHHHHHHT-

Sequence (81 aa):
MGEILGAGITHYPPLITPDEDRGFPLTRTLKHNTNVPEEMKIPTNWPEPMRIEYGEDEGLKSAGEHRERLVKGFRQIRSAI

pLDDT: mean 92.84, std 5.29, range [56.16, 98.0]

Foldseek 3Di:
DDDDPPDDADPPPVVVDQLVVVPDPVVVCLVPPPPQDPCNSDLVSDPPVSCVCCDPVRNSVVVVVVSVVRVVVVVVSVVVD

Radius of gyration: 16.28 Å; chains: 1; bounding box: 32×25×47 Å